Protein AF-A0A6B1HAG2-F1 (afdb_monomer_lite)

Radius of gyration: 12.32 Å; chains: 1; bounding box: 30×26×32 Å

Sequence (99 aa):
MWLTSLTEQQREALLGLAHNVVVSDGILDPNEEDMLDEFKREMALQPDLASDYLELEGIGEVFDSRRARTVAVLNLLRLSYVDGAFEIEEECLLKEVAR

pLDDT: mean 81.52, std 7.25, range [58.78, 91.19]

Secondary structure (DSSP, 8-state):
--GGGS-HHHHHHHHHHHHHHHTTTS---HHHHHHHHHHHHHTT--TT--------TTHHHHT-SHHHHHHHHHHHHHHHGGGS---HHHHHHHHHHT-

Structure (mmCIF, N/CA/C/O backbone):
data_AF-A0A6B1HAG2-F1
#
_entry.id   AF-A0A6B1HAG2-F1
#
loop_
_atom_site.group_PDB
_atom_site.id
_atom_site.type_symbol
_atom_site.label_atom_id
_atom_site.label_alt_id
_atom_site.label_comp_id
_atom_site.label_asym_id
_atom_site.label_entity_id
_atom_site.label_seq_id
_atom_site.pdbx_PDB_ins_code
_atom_site.Cartn_x
_atom_site.Cartn_y
_atom_site.Cartn_z
_atom_site.occupancy
_atom_site.B_iso_or_equiv
_atom_site.auth_seq_id
_atom_site.auth_comp_id
_atom_site.auth_asym_id
_atom_site.auth_atom_id
_atom_site.pdbx_PDB_model_num
ATOM 1 N N . MET A 1 1 ? -3.090 -13.313 2.588 1.00 58.78 1 MET A N 1
ATOM 2 C CA . MET A 1 1 ? -3.927 -13.935 3.662 1.00 58.78 1 MET A CA 1
ATOM 3 C C . MET A 1 1 ? -4.109 -13.089 4.948 1.00 58.78 1 MET A C 1
ATOM 5 O O . MET A 1 1 ? -4.886 -13.492 5.805 1.00 58.78 1 MET A O 1
ATOM 9 N N . TRP A 1 2 ? -3.494 -11.901 5.096 1.00 69.44 2 TRP A N 1
ATOM 10 C CA . TRP A 1 2 ? -3.811 -10.939 6.187 1.00 69.44 2 TRP A CA 1
ATOM 11 C C . TRP A 1 2 ? -4.365 -9.593 5.708 1.00 69.44 2 TRP A C 1
ATOM 13 O O . TRP A 1 2 ? -4.927 -8.840 6.502 1.00 69.44 2 TRP A O 1
ATOM 23 N N . LEU A 1 3 ? -4.266 -9.333 4.407 1.00 74.81 3 LEU A N 1
ATOM 24 C CA . LEU A 1 3 ? -4.796 -8.153 3.730 1.00 74.81 3 LEU A CA 1
ATOM 25 C C . LEU A 1 3 ? -6.317 -8.005 3.889 1.00 74.81 3 LEU A C 1
ATOM 27 O O . LEU A 1 3 ? -6.819 -6.900 4.025 1.00 74.81 3 LEU A O 1
ATOM 31 N N . THR A 1 4 ? -7.048 -9.118 3.992 1.00 76.00 4 THR A N 1
ATOM 32 C CA . THR A 1 4 ? -8.498 -9.130 4.255 1.00 76.00 4 THR A CA 1
ATOM 33 C C . THR A 1 4 ? -8.879 -8.671 5.664 1.00 76.00 4 THR A C 1
ATOM 35 O O . THR A 1 4 ? -10.058 -8.475 5.936 1.00 76.00 4 THR A O 1
ATOM 38 N N . SER A 1 5 ? -7.907 -8.517 6.575 1.00 83.31 5 SER A N 1
ATOM 39 C CA . SER A 1 5 ? -8.149 -7.954 7.911 1.00 83.31 5 SER A CA 1
ATOM 40 C C . SER A 1 5 ? -7.991 -6.435 7.980 1.00 83.31 5 SER A C 1
ATOM 42 O O . SER A 1 5 ? -8.217 -5.865 9.045 1.00 83.31 5 SER A O 1
ATOM 44 N N . LEU A 1 6 ? -7.606 -5.802 6.870 1.00 87.00 6 LEU A N 1
ATOM 45 C CA . LEU A 1 6 ? -7.564 -4.354 6.717 1.00 87.00 6 LEU A CA 1
ATOM 46 C C . LEU A 1 6 ? -8.939 -3.824 6.297 1.00 87.00 6 LEU A C 1
ATOM 48 O O . LEU A 1 6 ? -9.698 -4.497 5.592 1.00 87.00 6 LEU A O 1
ATOM 52 N N . THR A 1 7 ? -9.250 -2.597 6.708 1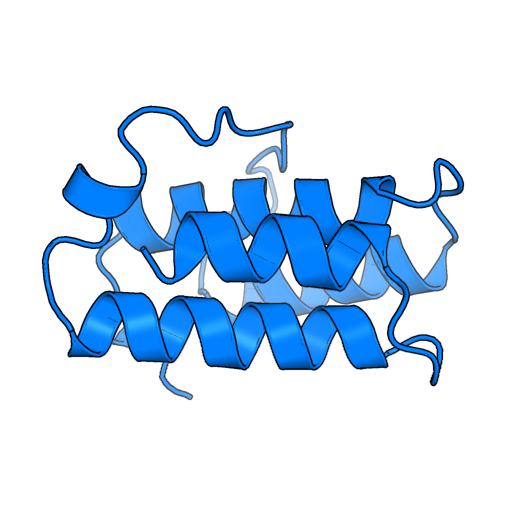.00 90.62 7 THR A N 1
ATOM 53 C CA . THR A 1 7 ? -10.426 -1.881 6.198 1.00 90.62 7 THR A CA 1
ATOM 54 C C . THR A 1 7 ? -10.271 -1.588 4.703 1.00 90.62 7 THR A C 1
ATOM 56 O O . THR A 1 7 ? -9.205 -1.769 4.119 1.00 90.62 7 THR A O 1
ATOM 59 N N . GLU A 1 8 ? -11.346 -1.170 4.041 1.00 88.19 8 GLU A N 1
ATOM 60 C CA . GLU A 1 8 ? -11.273 -0.719 2.645 1.00 88.19 8 GLU A CA 1
ATOM 61 C C . GLU A 1 8 ? -10.290 0.447 2.482 1.00 88.19 8 GLU A C 1
ATOM 63 O O . GLU A 1 8 ? -9.331 0.321 1.728 1.00 88.19 8 GLU A O 1
ATOM 68 N N . GLN A 1 9 ? -10.411 1.478 3.322 1.00 89.19 9 GLN A N 1
ATOM 69 C CA . GLN A 1 9 ? -9.487 2.616 3.352 1.00 89.19 9 GLN A CA 1
ATOM 70 C C . GLN A 1 9 ? -8.019 2.194 3.558 1.00 89.19 9 GLN A C 1
ATOM 72 O O . GLN A 1 9 ? -7.120 2.722 2.913 1.00 89.19 9 GLN A O 1
ATOM 77 N N . GLN A 1 10 ? -7.757 1.220 4.436 1.00 91.19 10 GLN A N 1
ATOM 78 C CA . GLN A 1 10 ? -6.402 0.705 4.659 1.00 91.19 10 GLN A CA 1
ATOM 79 C C . GLN A 1 10 ? -5.864 -0.084 3.461 1.00 91.19 10 GLN A C 1
ATOM 81 O O . GLN A 1 10 ? -4.662 -0.063 3.222 1.00 91.19 10 GLN A O 1
ATOM 86 N N . ARG A 1 11 ? -6.724 -0.789 2.717 1.00 90.94 11 ARG A N 1
ATOM 87 C CA . ARG A 1 11 ? -6.328 -1.510 1.498 1.00 90.94 11 ARG A CA 1
ATOM 88 C C . ARG A 1 11 ? -6.021 -0.549 0.355 1.00 90.94 11 ARG A C 1
ATOM 90 O O . ARG A 1 11 ? -5.024 -0.743 -0.329 1.00 90.94 11 ARG A O 1
ATOM 97 N N . GLU A 1 12 ? -6.823 0.498 0.190 1.00 89.25 12 GLU A N 1
ATOM 98 C CA . GLU A 1 12 ? -6.566 1.562 -0.788 1.00 89.25 12 GLU A CA 1
ATOM 99 C C . GLU A 1 12 ? -5.260 2.301 -0.478 1.00 89.25 12 GLU A C 1
ATOM 101 O O . GLU A 1 12 ? -4.402 2.438 -1.347 1.00 89.25 12 GLU A O 1
ATOM 106 N N . ALA A 1 13 ? -5.049 2.689 0.783 1.00 90.31 13 ALA A N 1
ATOM 107 C CA . ALA A 1 13 ? -3.794 3.306 1.202 1.00 90.31 13 ALA A CA 1
ATOM 108 C C . ALA A 1 13 ? -2.599 2.358 1.014 1.00 90.31 13 ALA A C 1
ATOM 110 O O . ALA A 1 13 ? -1.541 2.770 0.550 1.00 90.31 13 ALA A O 1
ATOM 111 N N . LEU A 1 14 ? -2.760 1.068 1.323 1.00 90.50 14 LEU A N 1
ATOM 112 C CA . LEU A 1 14 ? -1.701 0.083 1.111 1.00 90.50 14 LEU A CA 1
ATOM 113 C C . LEU A 1 14 ? -1.366 -0.100 -0.373 1.00 90.50 14 LEU A C 1
ATOM 115 O O . LEU A 1 14 ? -0.205 -0.325 -0.695 1.00 90.50 14 LEU A O 1
ATOM 119 N N .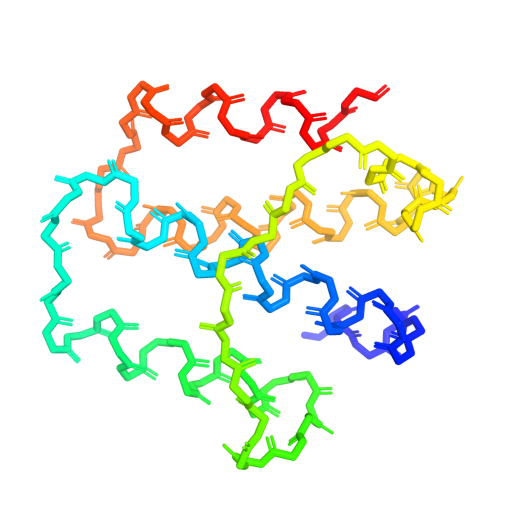 LEU A 1 15 ? -2.350 0.017 -1.267 1.00 90.12 15 LEU A N 1
ATOM 120 C CA . LEU A 1 15 ? -2.121 -0.006 -2.709 1.00 90.12 15 LEU A CA 1
ATOM 121 C C . LEU A 1 15 ? -1.298 1.205 -3.172 1.00 90.12 15 LEU A C 1
ATOM 123 O O . LEU A 1 15 ? 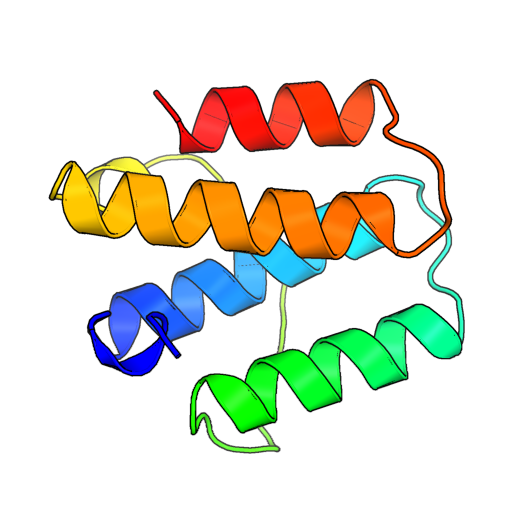-0.375 1.036 -3.963 1.00 90.12 15 LEU A O 1
ATOM 127 N N . GLY A 1 16 ? -1.590 2.401 -2.658 1.00 89.50 16 GLY A N 1
ATOM 128 C CA . GLY A 1 16 ? -0.784 3.592 -2.943 1.00 89.50 16 GLY A CA 1
ATOM 129 C C . GLY A 1 16 ? 0.643 3.482 -2.393 1.00 89.50 16 GLY A C 1
ATOM 130 O O . GLY A 1 16 ? 1.606 3.795 -3.083 1.00 89.50 16 GLY A O 1
ATOM 131 N N . LEU A 1 17 ? 0.814 2.930 -1.187 1.00 89.31 17 LEU A N 1
ATOM 132 C CA . LEU A 1 17 ? 2.147 2.645 -0.638 1.00 89.31 17 LEU A CA 1
ATOM 133 C C . LEU A 1 17 ? 2.905 1.589 -1.450 1.00 89.31 17 LEU A C 1
ATOM 135 O O . LEU A 1 17 ? 4.108 1.719 -1.640 1.00 89.31 17 LEU A O 1
ATOM 139 N N . ALA A 1 18 ? 2.215 0.555 -1.933 1.00 88.69 18 ALA A N 1
ATOM 140 C CA . ALA A 1 18 ? 2.798 -0.452 -2.812 1.00 88.69 18 ALA A CA 1
ATOM 141 C C . ALA A 1 18 ? 3.275 0.169 -4.128 1.00 88.69 18 ALA A C 1
ATOM 143 O O . ALA A 1 18 ? 4.364 -0.149 -4.591 1.00 88.69 18 ALA A O 1
ATOM 144 N N . HIS A 1 19 ? 2.497 1.098 -4.688 1.00 87.38 19 HIS A N 1
ATOM 145 C CA . HIS A 1 19 ? 2.929 1.875 -5.841 1.00 87.38 19 HIS A CA 1
ATOM 146 C C . HIS A 1 19 ? 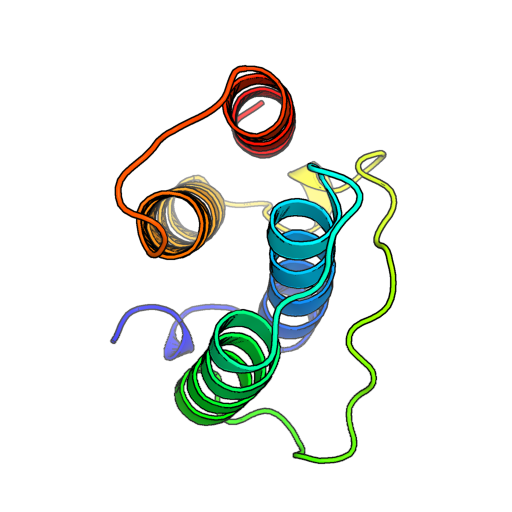4.194 2.680 -5.527 1.00 87.38 19 HIS A C 1
ATOM 148 O O . HIS A 1 19 ? 5.155 2.576 -6.276 1.00 87.38 19 HIS A O 1
ATOM 154 N N . ASN A 1 20 ? 4.241 3.396 -4.396 1.00 87.12 20 ASN A N 1
ATOM 155 C CA . ASN A 1 20 ? 5.427 4.155 -3.976 1.00 87.12 20 ASN A CA 1
ATOM 156 C C . ASN A 1 20 ? 6.698 3.298 -3.841 1.00 87.12 20 ASN A C 1
ATOM 158 O O . ASN A 1 20 ? 7.784 3.805 -4.110 1.00 87.12 20 ASN A O 1
ATOM 162 N N . VAL A 1 21 ? 6.569 2.044 -3.385 1.00 84.38 21 VAL A N 1
ATOM 163 C CA . VAL A 1 21 ? 7.687 1.083 -3.325 1.00 84.38 21 VAL A CA 1
ATOM 164 C C . VAL A 1 21 ? 8.164 0.772 -4.739 1.00 84.38 21 VAL A C 1
ATOM 166 O O . VAL A 1 21 ? 9.329 0.960 -5.046 1.00 84.38 21 VAL A O 1
ATOM 169 N N . VAL A 1 22 ? 7.246 0.376 -5.616 1.00 80.50 22 VAL A N 1
ATOM 170 C CA . VAL A 1 22 ? 7.575 -0.014 -6.991 1.00 80.50 22 VAL A CA 1
ATOM 171 C C . VAL A 1 22 ? 8.184 1.145 -7.792 1.00 80.50 22 VAL A C 1
ATOM 173 O O . VAL A 1 22 ? 9.114 0.951 -8.558 1.00 80.50 22 VAL A O 1
ATOM 176 N N . VAL A 1 23 ? 7.709 2.381 -7.604 1.00 79.50 23 VAL A N 1
ATOM 177 C CA . VAL A 1 23 ? 8.284 3.545 -8.303 1.00 79.50 23 VAL A CA 1
ATOM 178 C C . VAL A 1 23 ? 9.523 4.139 -7.619 1.00 79.50 23 VAL A C 1
ATOM 180 O O . VAL A 1 23 ? 10.065 5.115 -8.143 1.00 79.50 23 VAL A O 1
ATOM 183 N N . SER A 1 24 ? 9.968 3.618 -6.464 1.00 75.56 24 SER A N 1
ATOM 184 C CA . SER A 1 24 ? 11.041 4.245 -5.664 1.00 75.56 24 SER A CA 1
ATOM 185 C C . SER A 1 24 ? 12.363 4.336 -6.420 1.00 75.56 24 SER A C 1
ATOM 187 O O . SER A 1 24 ? 13.019 5.378 -6.387 1.00 75.56 24 SER A O 1
ATOM 189 N N . ASP A 1 25 ? 12.685 3.303 -7.195 1.00 69.81 25 ASP A N 1
ATOM 190 C CA . ASP A 1 25 ? 13.944 3.214 -7.939 1.00 69.81 25 ASP A CA 1
ATOM 191 C C . ASP A 1 25 ? 13.878 3.934 -9.300 1.00 69.81 25 ASP A C 1
ATOM 193 O O . ASP A 1 25 ? 14.850 3.993 -10.059 1.00 69.81 25 ASP A O 1
ATOM 197 N N . GLY A 1 26 ? 12.727 4.545 -9.612 1.00 66.44 26 GLY A N 1
ATOM 198 C CA . GLY A 1 26 ? 12.509 5.368 -10.802 1.00 66.44 26 GLY A CA 1
ATOM 199 C C . GLY A 1 26 ? 12.392 4.584 -12.113 1.00 66.44 26 GLY A C 1
ATOM 200 O O . GLY A 1 26 ? 12.329 5.195 -13.184 1.00 66.44 26 GLY A O 1
ATOM 201 N N . ILE A 1 27 ? 12.352 3.253 -12.046 1.00 65.06 27 ILE A N 1
ATOM 202 C CA . ILE A 1 27 ? 12.173 2.352 -13.182 1.00 65.06 27 ILE A CA 1
ATOM 203 C C . ILE A 1 27 ? 10.994 1.453 -12.844 1.00 65.06 27 ILE A C 1
ATOM 205 O O . ILE A 1 27 ? 11.048 0.762 -11.845 1.00 65.06 27 ILE A O 1
ATOM 209 N N . LEU A 1 28 ? 9.952 1.488 -13.677 1.00 67.69 28 LEU A N 1
ATOM 210 C CA . LEU A 1 28 ? 8.843 0.545 -13.589 1.00 67.69 28 LEU A CA 1
ATOM 211 C C . LEU A 1 28 ? 9.087 -0.561 -14.617 1.00 67.69 28 LEU A C 1
ATOM 213 O O . LEU A 1 28 ? 9.092 -0.286 -15.826 1.00 67.69 28 LEU A O 1
ATOM 217 N N . ASP A 1 29 ? 9.349 -1.778 -14.162 1.00 70.31 29 ASP A N 1
ATOM 218 C CA . ASP A 1 29 ? 9.498 -2.939 -15.030 1.00 70.31 29 ASP A CA 1
ATOM 219 C C . ASP A 1 29 ? 8.138 -3.648 -15.267 1.00 70.31 29 ASP A C 1
ATOM 221 O O . ASP A 1 29 ? 7.183 -3.473 -14.507 1.00 70.31 29 ASP A O 1
ATOM 225 N N . PRO A 1 30 ? 7.984 -4.444 -16.343 1.00 71.88 30 PRO A N 1
ATOM 226 C CA . PRO A 1 30 ? 6.728 -5.158 -16.593 1.00 71.88 30 PRO A CA 1
ATOM 227 C C . PRO A 1 30 ? 6.351 -6.202 -15.523 1.00 71.88 30 PRO A C 1
ATOM 229 O O . PRO A 1 30 ? 5.173 -6.516 -15.374 1.00 71.88 30 PRO A O 1
ATOM 232 N N . ASN A 1 31 ? 7.323 -6.764 -14.797 1.00 72.81 31 ASN A N 1
ATOM 233 C CA . ASN A 1 31 ? 7.062 -7.727 -13.723 1.00 72.81 31 ASN A CA 1
ATOM 234 C C . ASN A 1 31 ? 6.449 -7.036 -12.495 1.00 72.81 31 ASN A C 1
ATOM 236 O O . ASN A 1 31 ? 5.628 -7.627 -11.793 1.00 72.81 31 ASN A O 1
ATOM 240 N N . GLU A 1 32 ? 6.831 -5.788 -12.243 1.00 71.44 32 GLU A N 1
ATOM 241 C CA . GLU A 1 32 ? 6.321 -4.959 -11.158 1.00 71.44 32 GLU A CA 1
ATOM 242 C C . GLU A 1 32 ? 4.861 -4.535 -11.384 1.00 71.44 32 GLU A C 1
ATOM 244 O O . GLU A 1 32 ? 4.069 -4.504 -10.436 1.00 71.44 32 GLU A O 1
ATOM 249 N N . GLU A 1 33 ? 4.463 -4.276 -12.637 1.00 77.06 33 GLU A N 1
ATOM 250 C CA . GLU A 1 33 ? 3.051 -4.065 -12.993 1.00 77.06 33 GLU A CA 1
ATOM 251 C C . GLU A 1 33 ? 2.210 -5.315 -12.695 1.00 77.06 33 GLU A C 1
ATOM 253 O O . GLU A 1 33 ? 1.192 -5.234 -11.998 1.00 77.06 33 GLU A O 1
ATOM 258 N N . ASP A 1 34 ? 2.670 -6.487 -13.149 1.00 80.81 34 ASP A N 1
ATOM 259 C CA . ASP A 1 34 ? 1.999 -7.771 -12.903 1.00 80.81 34 ASP A CA 1
ATOM 260 C C . ASP A 1 34 ? 1.861 -8.056 -11.395 1.00 80.81 34 ASP A C 1
ATOM 262 O O . ASP A 1 34 ? 0.825 -8.542 -10.919 1.00 80.81 34 ASP A O 1
ATOM 266 N N . MET A 1 35 ? 2.884 -7.700 -10.620 1.00 79.56 35 MET A N 1
ATOM 267 C CA . MET A 1 35 ? 2.885 -7.774 -9.164 1.00 79.56 35 MET A CA 1
ATOM 268 C C . MET A 1 35 ? 1.832 -6.890 -8.506 1.00 79.56 35 MET A C 1
ATOM 270 O O . MET A 1 35 ? 1.127 -7.351 -7.604 1.00 79.56 35 MET A O 1
ATOM 274 N N . LEU A 1 36 ? 1.730 -5.620 -8.909 1.00 83.06 36 LEU A N 1
ATOM 275 C CA . LEU A 1 36 ? 0.718 -4.711 -8.370 1.00 83.06 36 LEU A CA 1
ATOM 276 C C . LEU A 1 36 ? -0.687 -5.235 -8.679 1.00 83.06 36 LEU A C 1
ATOM 278 O O . LEU A 1 36 ? -1.567 -5.181 -7.817 1.00 83.06 36 LEU A O 1
ATOM 282 N N . ASP A 1 37 ? -0.891 -5.828 -9.852 1.00 83.94 37 ASP A N 1
ATOM 283 C CA . ASP A 1 37 ? -2.156 -6.454 -10.227 1.00 83.94 37 ASP A CA 1
ATOM 284 C C . ASP A 1 37 ? -2.461 -7.729 -9.426 1.00 83.94 37 ASP A C 1
ATOM 286 O O . ASP A 1 37 ? -3.612 -7.985 -9.049 1.00 83.94 37 ASP A O 1
ATOM 290 N N . GLU A 1 38 ? -1.461 -8.555 -9.116 1.00 84.88 38 GLU A N 1
ATOM 291 C CA . GLU A 1 38 ? -1.612 -9.641 -8.139 1.00 84.88 38 GLU A CA 1
ATOM 292 C C . GLU A 1 38 ? -1.957 -9.105 -6.745 1.00 84.88 38 GLU A C 1
ATOM 294 O O . GLU A 1 38 ? -2.871 -9.612 -6.087 1.00 84.88 38 GLU A O 1
ATOM 299 N N . PHE A 1 39 ? -1.297 -8.031 -6.318 1.00 85.62 39 PHE A N 1
ATOM 300 C CA . PHE A 1 39 ? -1.504 -7.417 -5.014 1.00 85.62 39 PHE A CA 1
ATOM 301 C C . PHE A 1 39 ? -2.918 -6.830 -4.867 1.00 85.62 39 PHE A C 1
ATOM 303 O O . PHE A 1 39 ? -3.593 -7.069 -3.859 1.00 85.62 39 PHE A O 1
ATOM 310 N N . LYS A 1 40 ? -3.436 -6.159 -5.907 1.00 86.81 40 LYS A N 1
ATOM 311 C CA . LYS A 1 40 ? -4.839 -5.709 -5.995 1.00 86.81 40 LYS A CA 1
ATOM 312 C C . LYS A 1 40 ? -5.817 -6.876 -5.868 1.00 86.81 40 LYS A C 1
ATOM 314 O O . LYS A 1 40 ? -6.785 -6.794 -5.102 1.00 86.81 40 LYS A O 1
ATOM 319 N N . ARG A 1 41 ? -5.550 -7.982 -6.575 1.00 85.19 41 ARG A N 1
ATOM 320 C CA . ARG A 1 41 ? -6.372 -9.203 -6.525 1.00 85.19 41 ARG A CA 1
ATOM 321 C C . ARG A 1 41 ? -6.390 -9.819 -5.128 1.00 85.19 41 ARG A C 1
ATOM 323 O O . ARG A 1 41 ? -7.463 -10.176 -4.641 1.00 85.19 41 ARG A O 1
ATOM 330 N N . GLU A 1 42 ? -5.248 -9.891 -4.446 1.00 84.75 42 GLU A N 1
ATOM 331 C CA . GLU A 1 42 ? -5.168 -10.391 -3.066 1.00 84.75 42 GLU A CA 1
ATOM 332 C C . GLU A 1 42 ? -5.956 -9.530 -2.061 1.00 84.75 42 GLU A C 1
ATOM 334 O O . GLU A 1 42 ? -6.484 -10.054 -1.073 1.00 84.75 42 GLU A O 1
ATOM 339 N N . MET A 1 43 ? -6.056 -8.219 -2.304 1.00 84.94 43 MET A N 1
ATOM 340 C CA . MET A 1 43 ? -6.827 -7.283 -1.477 1.00 84.94 43 MET A CA 1
ATOM 341 C C . MET A 1 43 ? -8.330 -7.265 -1.796 1.00 84.94 43 MET A C 1
ATOM 343 O O . MET A 1 43 ? -9.091 -6.612 -1.074 1.00 84.94 43 MET A O 1
ATOM 347 N N . ALA A 1 44 ? -8.768 -7.995 -2.828 1.00 83.25 44 ALA A N 1
ATOM 348 C CA . ALA A 1 44 ? -10.130 -7.956 -3.361 1.00 83.25 44 ALA A CA 1
ATOM 349 C C . ALA A 1 44 ? -10.598 -6.522 -3.685 1.00 83.25 44 ALA A C 1
ATOM 351 O O . ALA A 1 44 ? -11.752 -6.168 -3.433 1.00 83.25 44 ALA A O 1
ATOM 352 N N . LEU A 1 45 ? -9.679 -5.690 -4.188 1.00 81.25 45 LEU A N 1
ATOM 353 C CA . LEU A 1 45 ? -9.982 -4.345 -4.678 1.00 81.25 45 LEU A CA 1
ATOM 354 C C . LEU A 1 45 ? -10.539 -4.412 -6.103 1.00 81.25 45 LEU A C 1
ATOM 356 O O . LEU A 1 45 ? -10.399 -5.423 -6.796 1.00 81.25 45 LEU A O 1
ATOM 360 N N . GLN A 1 46 ? -11.188 -3.331 -6.538 1.00 79.12 46 GLN A N 1
ATOM 361 C CA . GLN A 1 46 ? -11.640 -3.232 -7.922 1.00 79.12 46 GLN A CA 1
ATOM 362 C C . GLN A 1 46 ? -10.426 -3.205 -8.867 1.00 79.12 46 GLN A C 1
ATOM 364 O O . GLN A 1 46 ? -9.459 -2.505 -8.566 1.00 79.12 46 GLN A O 1
ATOM 369 N N . PRO A 1 47 ? -10.463 -3.928 -10.003 1.00 68.81 47 PRO A N 1
ATOM 370 C CA . PRO A 1 47 ? -9.354 -3.942 -10.963 1.00 68.81 47 PRO A CA 1
ATOM 371 C C . PRO A 1 47 ? -9.025 -2.544 -11.495 1.00 68.81 47 PRO A C 1
ATOM 373 O O . PRO A 1 47 ? -7.866 -2.217 -11.727 1.00 68.81 47 PRO A O 1
ATOM 376 N N . ASP A 1 48 ? -10.058 -1.712 -11.618 1.00 74.31 48 ASP A N 1
ATOM 377 C CA . ASP A 1 48 ? -9.994 -0.371 -12.197 1.00 74.31 48 ASP A CA 1
ATOM 378 C C . ASP A 1 48 ? -9.486 0.684 -11.197 1.00 74.31 48 ASP A C 1
ATOM 380 O O . ASP A 1 48 ? -9.384 1.864 -11.534 1.00 74.31 48 ASP A O 1
ATOM 384 N N . LEU A 1 49 ? -9.191 0.285 -9.952 1.00 76.50 49 LEU A N 1
ATOM 385 C CA . LEU A 1 49 ? -8.650 1.188 -8.947 1.00 76.50 49 LEU A CA 1
ATOM 386 C C . LEU A 1 49 ? -7.221 1.590 -9.337 1.00 76.50 49 LEU A C 1
ATOM 388 O O . LEU A 1 49 ? -6.317 0.747 -9.432 1.00 76.50 49 LEU A O 1
ATOM 392 N N . ALA A 1 50 ? -7.034 2.892 -9.554 1.00 72.56 50 ALA A N 1
ATOM 393 C CA . ALA A 1 50 ? -5.730 3.473 -9.822 1.00 72.56 50 ALA A CA 1
ATOM 394 C C . ALA A 1 50 ? -4.830 3.314 -8.591 1.00 72.56 50 ALA A C 1
ATOM 396 O O . ALA A 1 50 ? -5.229 3.593 -7.460 1.00 72.56 50 ALA A O 1
ATOM 397 N N . SER A 1 51 ? -3.619 2.820 -8.820 1.00 76.19 51 SER A N 1
ATOM 398 C CA . SER A 1 51 ? -2.551 2.818 -7.830 1.00 76.19 51 SER A CA 1
ATOM 399 C C . SER A 1 51 ? -1.733 4.081 -8.066 1.00 76.19 51 SER A C 1
ATOM 401 O O . SER A 1 51 ? -0.827 4.071 -8.894 1.00 76.19 51 SER A O 1
ATOM 403 N N . ASP A 1 52 ? -2.124 5.166 -7.408 1.00 77.31 52 ASP A N 1
ATOM 404 C CA . ASP A 1 52 ? -1.438 6.453 -7.505 1.00 77.31 52 ASP A CA 1
ATOM 405 C C . ASP A 1 52 ? -0.478 6.642 -6.327 1.00 77.31 52 ASP A C 1
ATOM 407 O O . ASP A 1 52 ? -0.618 6.004 -5.277 1.00 77.31 52 ASP A O 1
ATOM 411 N N . TYR A 1 53 ? 0.485 7.549 -6.499 1.00 79.38 53 TYR A N 1
ATOM 412 C CA . TYR A 1 53 ? 1.408 7.926 -5.435 1.00 79.38 53 TYR A CA 1
ATOM 413 C C . TYR A 1 53 ? 0.647 8.423 -4.201 1.00 79.38 53 TYR A C 1
ATOM 415 O O . TYR A 1 53 ? -0.205 9.310 -4.300 1.00 79.38 53 TYR A O 1
ATOM 423 N N . LEU A 1 54 ? 0.989 7.882 -3.032 1.00 85.19 54 LEU A N 1
ATOM 424 C CA . LEU A 1 54 ? 0.375 8.266 -1.763 1.00 85.19 54 LEU A CA 1
ATOM 425 C C . LEU A 1 54 ? 1.343 9.085 -0.909 1.00 85.19 54 LEU A C 1
ATOM 427 O O . LEU A 1 54 ? 2.471 8.670 -0.653 1.00 85.19 54 LEU A O 1
ATOM 431 N N . GLU A 1 55 ? 0.895 10.230 -0.403 1.00 82.81 55 GLU A N 1
ATOM 432 C CA . GLU A 1 55 ? 1.671 10.986 0.578 1.00 82.81 55 GLU A CA 1
ATOM 433 C C . GLU A 1 55 ? 1.774 10.218 1.907 1.00 82.81 55 GLU A C 1
ATOM 435 O O . GLU A 1 55 ? 0.807 9.634 2.395 1.00 82.81 55 GLU A O 1
ATOM 440 N N . LEU A 1 56 ? 2.970 10.217 2.504 1.00 80.94 56 LEU A N 1
ATOM 441 C CA . LEU A 1 56 ? 3.234 9.520 3.770 1.00 80.94 56 LEU A CA 1
ATOM 442 C C . LEU A 1 56 ? 2.734 10.300 4.994 1.00 80.94 56 LEU A C 1
ATOM 444 O O . LEU A 1 56 ? 2.621 9.745 6.088 1.00 80.94 56 LEU A O 1
ATOM 448 N N . GLU A 1 57 ? 2.433 11.588 4.833 1.00 82.38 57 GLU A N 1
ATOM 449 C CA . GLU A 1 57 ? 1.908 12.414 5.914 1.00 82.38 57 GLU A CA 1
ATOM 450 C C . GLU A 1 57 ? 0.515 11.916 6.338 1.00 82.38 57 GLU A C 1
ATOM 452 O O . GLU A 1 57 ? -0.372 11.707 5.517 1.00 82.38 57 GLU A O 1
ATOM 457 N N . GLY A 1 58 ? 0.324 11.671 7.638 1.00 80.81 58 GLY A N 1
ATOM 458 C CA . GLY A 1 58 ? -0.948 11.166 8.175 1.00 80.81 58 GLY A CA 1
ATOM 459 C C . GLY A 1 58 ? -1.197 9.664 7.975 1.00 80.81 58 GLY A C 1
ATOM 460 O O . GLY A 1 58 ? -2.213 9.151 8.444 1.00 80.81 58 GLY A O 1
ATOM 461 N N . ILE A 1 59 ? -0.268 8.910 7.372 1.00 85.56 59 ILE A N 1
ATOM 462 C CA . ILE A 1 59 ? -0.452 7.468 7.120 1.00 85.56 59 ILE A CA 1
ATOM 463 C C . ILE A 1 59 ? -0.638 6.649 8.409 1.00 85.56 59 ILE A C 1
ATOM 465 O O . ILE A 1 59 ? -1.367 5.654 8.434 1.00 85.56 59 ILE A O 1
ATOM 469 N N . GLY A 1 60 ? -0.040 7.110 9.511 1.00 83.00 60 GLY A N 1
ATOM 470 C CA . GLY A 1 60 ? -0.206 6.518 10.838 1.00 83.00 60 GLY A CA 1
ATOM 471 C C . GLY A 1 60 ? -1.634 6.617 11.387 1.00 83.00 60 GLY A C 1
ATOM 472 O O . GLY A 1 60 ? -2.016 5.796 12.221 1.00 83.00 60 GLY A O 1
ATOM 473 N N . GLU A 1 61 ? -2.439 7.572 10.906 1.00 86.62 61 GLU A N 1
ATOM 474 C CA . GLU A 1 61 ? -3.864 7.683 11.248 1.00 86.62 61 GLU A CA 1
ATOM 475 C C . GLU A 1 61 ? -4.712 6.669 10.466 1.00 86.62 61 GLU A C 1
ATOM 477 O O . GLU A 1 61 ? -5.703 6.163 10.989 1.00 86.62 61 GLU A O 1
ATOM 482 N N . VAL A 1 62 ? -4.300 6.317 9.241 1.00 88.81 62 VAL A N 1
ATOM 483 C CA . VAL A 1 62 ? -4.962 5.288 8.420 1.00 88.81 62 VAL A CA 1
ATOM 484 C C . VAL A 1 62 ? -4.665 3.890 8.964 1.00 88.81 62 VAL A C 1
ATOM 486 O O . VAL A 1 62 ? -5.571 3.070 9.149 1.00 88.81 62 VAL A O 1
ATOM 489 N N . PHE A 1 63 ? -3.398 3.612 9.282 1.00 89.44 63 PHE A N 1
ATOM 490 C CA . PHE A 1 63 ? -2.978 2.391 9.973 1.00 89.44 63 PHE A CA 1
ATOM 491 C C . PHE A 1 63 ? -2.938 2.623 11.489 1.00 89.44 63 PHE A C 1
ATOM 493 O O . PHE A 1 63 ? -1.898 2.547 12.149 1.00 89.44 63 PHE A O 1
ATOM 500 N N . ASP A 1 64 ? -4.119 2.880 12.043 1.00 88.31 64 ASP A N 1
ATOM 501 C CA . ASP A 1 64 ? -4.362 3.244 13.442 1.00 88.31 64 ASP A CA 1
ATOM 502 C C . ASP A 1 64 ? -3.920 2.182 14.470 1.00 88.31 64 ASP A C 1
ATOM 504 O O . ASP A 1 64 ? -3.539 2.495 15.602 1.00 88.31 64 ASP A O 1
ATOM 508 N N . SER A 1 65 ? -3.923 0.907 14.082 1.00 89.06 65 SER A N 1
ATOM 509 C CA . SER A 1 65 ? -3.591 -0.212 14.960 1.00 89.06 65 SER A CA 1
ATOM 510 C C . SER A 1 65 ? -2.222 -0.818 14.660 1.00 89.06 65 SER A C 1
ATOM 512 O O . SER A 1 65 ? -1.798 -0.968 13.513 1.00 89.06 65 SER A O 1
ATOM 514 N N . ARG A 1 66 ? -1.546 -1.307 15.711 1.00 88.00 66 ARG A N 1
ATOM 515 C CA . ARG A 1 66 ? -0.284 -2.060 15.574 1.00 88.00 66 ARG A CA 1
ATOM 516 C C . ARG A 1 66 ? -0.422 -3.241 14.613 1.00 88.00 66 ARG A C 1
ATOM 518 O O . ARG A 1 66 ? 0.513 -3.549 13.879 1.00 88.00 66 ARG A O 1
ATOM 525 N N . ARG A 1 67 ? -1.578 -3.911 14.634 1.00 89.25 67 ARG A N 1
ATOM 526 C CA . ARG A 1 67 ? -1.875 -5.022 13.728 1.00 89.25 67 ARG A CA 1
ATOM 527 C C . ARG A 1 67 ? -1.912 -4.537 12.279 1.00 89.25 67 ARG A C 1
ATOM 529 O O . ARG A 1 67 ? -1.234 -5.141 11.459 1.00 89.25 67 ARG A O 1
ATOM 536 N N . ALA A 1 68 ? -2.650 -3.465 11.987 1.00 89.06 68 ALA A N 1
ATOM 537 C CA . ALA A 1 68 ? -2.745 -2.906 10.641 1.00 89.06 68 ALA A CA 1
ATOM 538 C C . ALA A 1 68 ? -1.372 -2.447 10.125 1.00 89.06 68 ALA A C 1
ATOM 540 O O . ALA A 1 68 ? -0.979 -2.867 9.041 1.00 89.06 68 ALA A O 1
ATOM 541 N N . ARG A 1 69 ? -0.587 -1.728 10.945 1.00 89.88 69 ARG A N 1
ATOM 542 C CA . ARG A 1 69 ? 0.800 -1.347 10.603 1.00 89.88 69 ARG A CA 1
ATOM 543 C C . ARG A 1 69 ? 1.688 -2.550 10.317 1.00 89.88 69 ARG A C 1
ATOM 545 O O . ARG A 1 69 ? 2.403 -2.571 9.327 1.00 89.88 69 ARG A O 1
ATOM 552 N N . THR A 1 70 ? 1.615 -3.584 11.154 1.00 90.00 70 THR A N 1
ATOM 553 C CA . THR A 1 70 ? 2.421 -4.800 10.964 1.00 90.00 70 THR A CA 1
ATOM 554 C C . THR A 1 70 ? 2.044 -5.512 9.666 1.00 90.00 70 THR A C 1
ATOM 556 O O . THR A 1 70 ? 2.922 -5.969 8.942 1.00 90.00 70 THR A O 1
ATOM 559 N N . VAL A 1 71 ? 0.748 -5.599 9.351 1.00 90.19 71 VAL A N 1
ATOM 560 C CA . VAL A 1 71 ? 0.284 -6.177 8.083 1.00 90.19 71 VAL A CA 1
ATOM 561 C C . VAL A 1 71 ? 0.775 -5.338 6.904 1.00 90.19 71 VAL A C 1
ATOM 563 O O . VAL A 1 71 ? 1.293 -5.922 5.959 1.00 90.19 71 VAL A O 1
ATOM 566 N N . ALA A 1 72 ? 0.665 -4.009 6.965 1.00 89.62 72 ALA A N 1
ATOM 567 C CA . ALA A 1 72 ? 1.147 -3.116 5.915 1.00 89.62 72 ALA A CA 1
ATOM 568 C C . ALA A 1 72 ? 2.651 -3.300 5.669 1.00 89.62 72 ALA A C 1
ATOM 570 O O . ALA A 1 72 ? 3.043 -3.700 4.579 1.00 89.62 72 ALA A O 1
ATOM 571 N N . VAL A 1 73 ? 3.475 -3.138 6.708 1.00 88.56 73 VAL A N 1
ATOM 572 C CA . VAL A 1 73 ? 4.940 -3.256 6.631 1.00 88.56 73 VAL A CA 1
ATOM 573 C C . VAL A 1 73 ? 5.376 -4.626 6.109 1.00 88.56 73 VAL A C 1
ATOM 575 O O . VAL A 1 73 ? 6.241 -4.691 5.248 1.00 88.56 73 VAL A O 1
ATOM 578 N N . LEU A 1 74 ? 4.772 -5.728 6.571 1.00 88.75 74 LEU A N 1
ATOM 579 C CA . LEU A 1 74 ? 5.130 -7.069 6.084 1.00 88.75 74 LEU A CA 1
ATOM 580 C C . LEU A 1 74 ? 4.805 -7.270 4.601 1.00 88.75 74 LEU A C 1
ATOM 582 O O . LEU A 1 74 ? 5.535 -7.977 3.912 1.00 88.75 74 LEU A O 1
ATOM 586 N N . ASN A 1 75 ? 3.700 -6.696 4.120 1.00 88.56 75 ASN A N 1
ATOM 587 C CA . ASN A 1 75 ? 3.334 -6.812 2.711 1.00 88.56 75 ASN A CA 1
ATOM 588 C C . ASN A 1 75 ? 4.189 -5.894 1.835 1.00 88.56 75 ASN A C 1
ATOM 590 O O . ASN A 1 75 ? 4.633 -6.346 0.790 1.00 88.56 75 ASN A O 1
ATOM 594 N N . LEU A 1 76 ? 4.484 -4.671 2.282 1.00 88.19 76 LEU A N 1
ATOM 595 C CA . LEU A 1 76 ? 5.418 -3.781 1.587 1.00 88.19 76 LEU A CA 1
ATOM 596 C C . LEU A 1 76 ? 6.815 -4.400 1.517 1.00 88.19 76 LEU A C 1
ATOM 598 O O . LEU A 1 76 ? 7.403 -4.429 0.451 1.00 88.19 76 LEU A O 1
ATOM 602 N N . LEU A 1 77 ? 7.289 -5.017 2.603 1.00 86.62 77 LEU A N 1
ATOM 603 C CA . LEU A 1 77 ? 8.567 -5.730 2.612 1.00 86.62 77 LEU A CA 1
ATOM 604 C C . LEU A 1 77 ? 8.563 -6.896 1.616 1.00 86.62 77 LEU A C 1
ATOM 606 O O . LEU A 1 77 ? 9.541 -7.116 0.919 1.00 86.62 77 LEU A O 1
ATOM 610 N N . ARG A 1 78 ? 7.463 -7.652 1.522 1.00 85.31 78 ARG A N 1
ATOM 611 C CA . ARG A 1 78 ? 7.343 -8.706 0.505 1.00 85.31 78 ARG A CA 1
ATOM 612 C C . ARG A 1 78 ? 7.461 -8.133 -0.910 1.00 85.31 78 ARG A C 1
ATOM 614 O O . ARG A 1 78 ? 8.084 -8.795 -1.728 1.00 85.31 78 ARG A O 1
ATOM 621 N N . LEU A 1 79 ? 6.834 -6.985 -1.185 1.00 82.62 79 LEU A N 1
ATOM 622 C CA . LEU A 1 79 ? 6.877 -6.335 -2.499 1.00 82.62 79 LEU A CA 1
ATOM 623 C C . LEU A 1 79 ? 8.287 -5.839 -2.824 1.00 82.62 79 LEU A C 1
ATOM 625 O O . LEU A 1 79 ? 8.770 -6.118 -3.911 1.00 82.62 79 LEU A O 1
ATOM 629 N N . SER A 1 80 ? 8.954 -5.207 -1.861 1.00 80.62 80 SER A N 1
ATOM 630 C CA . SER A 1 80 ? 10.315 -4.703 -2.040 1.00 80.62 80 SER A CA 1
ATOM 631 C C . SER A 1 80 ? 11.326 -5.781 -2.420 1.00 80.62 80 SER A C 1
ATOM 633 O O . SER A 1 80 ? 12.188 -5.574 -3.247 1.00 80.62 80 SER A O 1
ATOM 635 N N . TYR A 1 81 ? 11.183 -6.990 -1.875 1.00 78.94 81 TYR A N 1
ATOM 636 C CA . TYR A 1 81 ? 12.116 -8.086 -2.153 1.00 78.94 81 TYR A CA 1
ATOM 637 C C . TYR A 1 81 ? 11.857 -8.843 -3.468 1.00 78.94 81 TYR A C 1
ATOM 639 O O . TYR A 1 81 ? 12.461 -9.903 -3.672 1.00 78.94 81 TYR A O 1
ATOM 647 N N . VAL A 1 82 ? 10.929 -8.410 -4.331 1.00 73.75 82 VAL A N 1
ATOM 648 C CA . VAL A 1 82 ? 10.579 -9.217 -5.516 1.00 73.75 82 VAL A CA 1
ATOM 649 C C . VAL A 1 82 ? 11.654 -9.191 -6.601 1.00 73.75 82 VAL A C 1
ATOM 651 O O . VAL A 1 82 ? 11.874 -10.217 -7.249 1.00 73.75 82 VAL A O 1
ATOM 654 N N . ASP A 1 83 ? 12.386 -8.095 -6.743 1.00 67.31 83 ASP A N 1
ATOM 655 C CA . ASP A 1 83 ? 13.546 -8.014 -7.637 1.00 67.31 83 ASP A CA 1
ATOM 656 C C . ASP A 1 83 ? 14.793 -8.742 -7.068 1.00 67.31 83 ASP A C 1
ATOM 658 O O . ASP A 1 83 ? 15.783 -8.974 -7.769 1.00 67.31 83 ASP A O 1
ATOM 662 N N . GLY A 1 84 ? 14.717 -9.190 -5.808 1.00 66.75 84 GLY A N 1
ATOM 663 C CA . GLY A 1 84 ? 15.773 -9.897 -5.089 1.00 66.75 84 GLY A CA 1
ATOM 664 C C . GLY A 1 84 ? 16.780 -8.986 -4.383 1.00 66.75 84 GLY A C 1
ATOM 665 O O . GLY A 1 84 ? 17.731 -9.511 -3.789 1.00 66.75 84 GLY A O 1
ATOM 666 N N . ALA A 1 85 ? 16.576 -7.670 -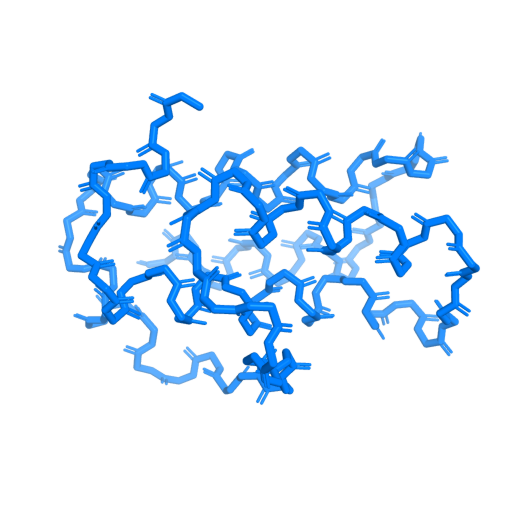4.414 1.00 68.88 85 ALA A N 1
ATOM 667 C CA . ALA A 1 85 ? 17.322 -6.676 -3.659 1.00 68.88 85 ALA A CA 1
ATOM 668 C C . ALA A 1 85 ? 16.412 -6.006 -2.612 1.00 68.88 85 ALA A C 1
ATOM 670 O O . ALA A 1 85 ? 15.225 -6.282 -2.523 1.00 68.88 85 ALA A O 1
ATOM 671 N N . PHE A 1 86 ? 17.009 -5.241 -1.703 1.00 75.56 86 PHE A N 1
ATOM 672 C CA . PHE A 1 86 ? 16.268 -4.377 -0.786 1.00 75.56 86 PHE A CA 1
ATOM 673 C C . PHE A 1 86 ? 17.074 -3.100 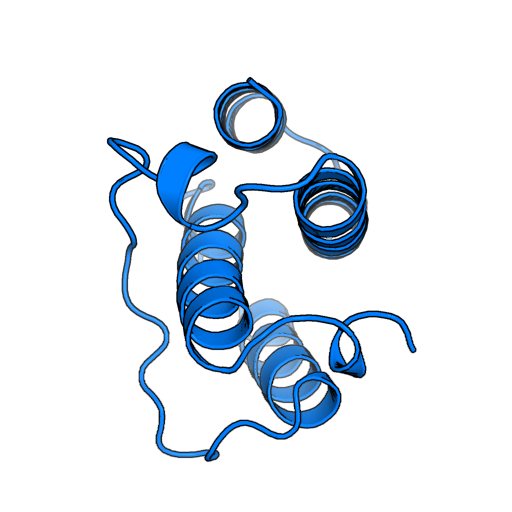-0.648 1.00 75.56 86 PHE A C 1
ATOM 675 O O . PHE A 1 86 ? 18.105 -3.091 0.039 1.00 75.56 86 PHE A O 1
ATOM 682 N N . GLU A 1 87 ? 16.654 -2.078 -1.378 1.00 77.12 87 GLU A N 1
ATOM 683 C CA . GLU A 1 87 ? 17.430 -0.857 -1.570 1.00 77.12 87 GLU A CA 1
ATOM 684 C C . GLU A 1 87 ? 17.148 0.177 -0.463 1.00 77.12 87 GLU A C 1
ATOM 686 O O . GLU A 1 87 ? 16.232 0.054 0.360 1.00 77.12 87 GLU A O 1
ATOM 691 N N . ILE A 1 88 ? 18.001 1.202 -0.377 1.00 78.25 88 ILE A N 1
ATOM 692 C CA . ILE A 1 88 ? 17.959 2.199 0.710 1.00 78.25 88 ILE A CA 1
ATOM 693 C C . ILE A 1 88 ? 16.673 3.035 0.640 1.00 78.25 88 ILE A C 1
ATOM 695 O O . ILE A 1 88 ? 16.125 3.433 1.675 1.00 78.25 88 ILE A O 1
ATOM 699 N N . GLU A 1 89 ? 16.202 3.308 -0.570 1.00 77.75 89 GLU A N 1
ATOM 700 C CA . GLU A 1 89 ? 14.982 4.036 -0.898 1.00 77.75 89 GLU A CA 1
ATOM 701 C C . GLU A 1 89 ? 13.760 3.344 -0.275 1.00 77.75 89 GLU A C 1
ATOM 703 O O . GLU A 1 89 ? 12.988 3.959 0.472 1.00 77.75 89 GLU A O 1
ATOM 708 N N . GLU A 1 90 ? 13.664 2.031 -0.465 1.00 77.25 90 GLU A N 1
ATOM 709 C CA . GLU A 1 90 ? 12.627 1.185 0.116 1.00 77.25 90 GLU A CA 1
ATOM 710 C C . GLU A 1 90 ? 12.744 1.120 1.641 1.00 77.25 90 GLU A C 1
ATOM 712 O O . GLU A 1 90 ? 11.753 1.274 2.361 1.00 77.25 90 GLU A O 1
ATOM 717 N N . GLU A 1 91 ? 13.964 0.968 2.170 1.00 82.12 91 GLU A N 1
ATOM 718 C CA . GLU A 1 91 ? 14.203 0.976 3.614 1.00 82.12 91 GLU A CA 1
ATOM 719 C C . GLU A 1 91 ? 13.696 2.271 4.267 1.00 82.12 91 GLU A C 1
ATOM 721 O O . GLU A 1 91 ? 13.077 2.233 5.340 1.00 82.12 91 GLU A O 1
ATOM 726 N N . CYS A 1 92 ? 13.935 3.422 3.633 1.00 80.88 92 CYS A N 1
ATOM 727 C CA . CYS A 1 92 ? 13.450 4.712 4.117 1.00 80.88 92 CYS A CA 1
ATOM 728 C C . CYS A 1 92 ? 11.918 4.777 4.100 1.00 80.88 92 CYS A C 1
ATOM 730 O O . CYS A 1 92 ? 11.314 5.162 5.105 1.00 80.88 92 CYS A O 1
ATOM 732 N N . LEU A 1 93 ? 11.290 4.340 3.007 1.00 80.94 93 LEU A N 1
ATOM 733 C CA . LEU A 1 93 ? 9.836 4.309 2.860 1.00 80.94 93 LEU A CA 1
ATOM 734 C C . LEU A 1 93 ? 9.170 3.430 3.933 1.00 80.94 93 LEU A C 1
ATOM 736 O O . LEU A 1 93 ? 8.238 3.867 4.614 1.00 80.94 93 LEU A O 1
ATOM 740 N N . LEU A 1 94 ? 9.673 2.209 4.150 1.00 83.31 94 LEU A N 1
ATOM 741 C CA . LEU A 1 94 ? 9.121 1.302 5.159 1.00 83.31 94 LEU A CA 1
ATOM 742 C C . LEU A 1 94 ? 9.287 1.834 6.589 1.00 83.31 94 LEU A C 1
ATOM 744 O O . LEU A 1 94 ? 8.405 1.613 7.426 1.00 83.31 94 LEU A O 1
ATOM 748 N N . LYS A 1 95 ? 10.388 2.532 6.893 1.00 83.94 95 LYS A N 1
ATOM 749 C CA . LYS A 1 95 ? 10.601 3.150 8.214 1.00 83.94 95 LYS A CA 1
ATOM 750 C C . LYS A 1 95 ? 9.581 4.241 8.515 1.00 83.94 95 LYS A C 1
ATOM 752 O O . LYS A 1 95 ? 9.126 4.316 9.656 1.00 83.94 95 LYS A O 1
ATOM 757 N N . GLU A 1 96 ? 9.202 5.041 7.522 1.00 82.00 96 GLU A N 1
ATOM 758 C CA . GLU A 1 96 ? 8.168 6.067 7.691 1.00 82.00 96 GLU A CA 1
ATOM 759 C C . GLU A 1 96 ? 6.786 5.442 7.926 1.00 82.00 96 GLU A C 1
ATOM 761 O O . GLU A 1 96 ? 6.068 5.864 8.829 1.00 82.00 96 GLU A O 1
ATOM 766 N N . VAL A 1 97 ? 6.439 4.367 7.208 1.00 80.38 97 VAL A N 1
ATOM 767 C CA . VAL A 1 97 ? 5.168 3.641 7.418 1.00 80.38 97 VAL A CA 1
ATOM 768 C C . VAL A 1 97 ? 5.118 2.937 8.783 1.00 80.38 97 VAL A C 1
ATOM 770 O O . VAL A 1 97 ? 4.048 2.778 9.377 1.00 80.38 97 VAL A O 1
ATOM 773 N N . ALA A 1 98 ? 6.265 2.486 9.293 1.00 79.25 98 ALA A N 1
ATOM 774 C CA . ALA A 1 98 ? 6.361 1.795 10.577 1.00 79.25 98 ALA A CA 1
ATOM 775 C C . ALA A 1 98 ? 6.288 2.726 11.803 1.00 79.25 98 ALA A C 1
ATOM 777 O O . ALA A 1 98 ? 6.158 2.221 12.927 1.00 79.25 98 ALA A O 1
ATOM 778 N N . ARG A 1 99 ? 6.412 4.040 11.597 1.00 75.38 99 ARG A N 1
ATOM 779 C CA . ARG A 1 99 ? 6.465 5.054 12.653 1.00 75.38 99 ARG A CA 1
ATOM 780 C C . ARG A 1 99 ? 5.124 5.232 13.372 1.00 75.38 99 ARG A C 1
ATOM 782 O O . ARG A 1 99 ? 5.175 5.436 14.607 1.00 75.38 99 ARG A O 1
#

Foldseek 3Di:
DCLCVADPLLLLLLLLLLVCLQCLVVDRDPVSVVVSQVSCVVNVHDSPRDNHHDDLPCLCVRQVDPSSLVVSLVVLVVSCCPVPDRDPSSVVSSVSSND